Protein AF-A0AAD4SWA1-F1 (afdb_monomer_lite)

InterPro domains:
  IPR002677 Large ribosomal subunit protein bL32 [PF01783] (39-83)
  IPR002677 Lar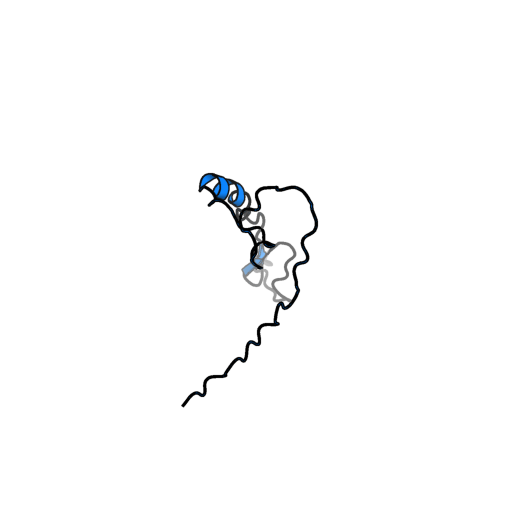ge ribosomal subunit protein bL32 [TIGR01031] (39-81)
  IPR011332 Zinc-binding ribosomal protein [SSF57829] (37-83)
  IPR051991 Mitochondrial ribosomal protein bL32 [PTHR21026] (27-91)

Structure (mmCIF, N/CA/C/O backbone):
data_AF-A0AAD4SWA1-F1
#
_entry.id   AF-A0AAD4SWA1-F1
#
loop_
_atom_site.group_PDB
_atom_site.id
_atom_site.type_symbol
_atom_site.label_atom_id
_atom_site.label_alt_id
_atom_site.label_comp_id
_atom_site.label_asym_id
_atom_site.label_entity_id
_atom_site.label_seq_id
_atom_site.pdbx_PDB_ins_code
_atom_site.Cartn_x
_atom_site.Cartn_y
_atom_site.Cartn_z
_atom_site.occupancy
_atom_site.B_iso_or_equiv
_atom_site.auth_seq_id
_atom_site.auth_comp_id
_atom_site.auth_asym_id
_atom_site.auth_atom_id
_atom_site.pdbx_PDB_model_num
ATOM 1 N N . MET A 1 1 ? -5.442 -50.191 11.252 1.00 45.78 1 MET A N 1
ATOM 2 C CA . MET A 1 1 ? -5.461 -50.221 12.730 1.00 45.78 1 MET A CA 1
ATOM 3 C C . MET A 1 1 ? -4.451 -49.189 13.230 1.00 45.78 1 MET A C 1
ATOM 5 O O . MET A 1 1 ? -3.260 -49.466 13.198 1.00 45.78 1 MET A O 1
ATOM 9 N N . ALA A 1 2 ? -4.876 -47.969 13.565 1.00 50.38 2 ALA A N 1
ATOM 10 C CA . ALA A 1 2 ? -3.969 -46.956 14.112 1.00 50.38 2 ALA A CA 1
ATOM 11 C C . ALA A 1 2 ? -3.865 -47.157 15.630 1.00 50.38 2 ALA A C 1
ATOM 13 O O . ALA A 1 2 ? -4.890 -47.229 16.304 1.00 50.38 2 ALA A O 1
ATOM 14 N N . ARG A 1 3 ? -2.645 -47.304 16.156 1.00 55.84 3 ARG A N 1
ATOM 15 C CA . ARG A 1 3 ? -2.396 -47.346 17.603 1.00 55.84 3 ARG A CA 1
ATOM 16 C C . ARG A 1 3 ? -2.485 -45.919 18.156 1.00 55.84 3 ARG A C 1
ATOM 18 O O . ARG A 1 3 ? -1.856 -45.041 17.562 1.00 55.84 3 ARG A O 1
ATOM 25 N N . PRO A 1 4 ? -3.222 -45.655 19.246 1.00 53.34 4 PRO A N 1
ATOM 26 C CA . PRO A 1 4 ? -3.132 -44.362 19.904 1.00 53.34 4 PRO A CA 1
ATOM 27 C C . PRO A 1 4 ? -1.759 -44.234 20.575 1.00 53.34 4 PRO A C 1
ATOM 29 O O . PRO A 1 4 ? -1.272 -45.167 21.209 1.00 53.34 4 PRO A O 1
ATOM 32 N N . ILE A 1 5 ? -1.122 -43.081 20.385 1.00 58.16 5 ILE A N 1
ATOM 33 C CA . ILE A 1 5 ? 0.096 -42.694 21.095 1.00 58.16 5 ILE A CA 1
ATOM 34 C C . ILE A 1 5 ? -0.359 -42.222 22.474 1.00 58.16 5 ILE A C 1
ATOM 36 O O . ILE A 1 5 ? -1.011 -41.185 22.601 1.00 58.16 5 ILE A O 1
ATOM 40 N N . GLU A 1 6 ? -0.069 -43.018 23.494 1.00 55.28 6 GLU A N 1
ATOM 41 C CA . GLU A 1 6 ? -0.313 -42.670 24.889 1.00 55.28 6 GLU A CA 1
ATOM 42 C C . GLU A 1 6 ? 0.702 -41.596 25.298 1.00 55.28 6 GLU A C 1
ATOM 44 O O . GLU A 1 6 ? 1.840 -41.883 25.664 1.00 55.28 6 GLU A O 1
ATOM 49 N N . ASN A 1 7 ? 0.311 -40.327 25.182 1.00 59.16 7 ASN A N 1
ATOM 50 C CA . ASN A 1 7 ? 1.099 -39.228 25.722 1.00 59.16 7 ASN A CA 1
ATOM 51 C C . ASN A 1 7 ? 0.938 -39.218 27.243 1.00 59.16 7 ASN A C 1
ATOM 53 O O . ASN A 1 7 ? -0.035 -38.697 27.789 1.00 59.16 7 ASN A O 1
ATOM 57 N N . GLN A 1 8 ? 1.917 -39.810 27.915 1.00 56.75 8 GLN A N 1
ATOM 58 C CA . GLN A 1 8 ? 2.072 -39.813 29.360 1.00 56.75 8 GLN A CA 1
ATOM 59 C C . GLN A 1 8 ? 2.473 -38.405 29.829 1.00 56.75 8 GLN A C 1
ATOM 61 O O . GLN A 1 8 ? 3.647 -38.085 30.002 1.00 56.75 8 GLN A O 1
ATOM 66 N N . PHE A 1 9 ? 1.486 -37.520 29.973 1.00 46.84 9 PHE A N 1
ATOM 67 C CA . PHE A 1 9 ? 1.685 -36.195 30.554 1.00 46.84 9 PHE A CA 1
ATOM 68 C C . PHE A 1 9 ? 1.709 -36.341 32.079 1.00 46.84 9 PHE A C 1
ATOM 70 O O . PHE A 1 9 ? 0.682 -36.271 32.751 1.00 46.84 9 PHE A O 1
ATOM 77 N N . VAL A 1 10 ? 2.889 -36.637 32.622 1.00 52.16 10 VAL A N 1
ATOM 78 C CA . VAL A 1 10 ? 3.119 -36.671 34.069 1.00 52.16 10 VAL A CA 1
ATOM 79 C C . VAL A 1 10 ? 3.051 -35.234 34.584 1.00 52.16 10 VAL A C 1
ATOM 81 O O . VAL A 1 10 ? 3.881 -34.399 34.228 1.00 52.16 10 VAL A O 1
ATOM 84 N N . LEU A 1 11 ? 2.038 -34.935 35.396 1.00 50.12 11 LEU A N 1
ATOM 85 C CA . LEU A 1 11 ? 1.949 -33.684 36.144 1.00 50.12 11 LEU A CA 1
ATOM 86 C C . LEU A 1 11 ? 3.028 -33.690 37.241 1.00 50.12 11 LEU A C 1
ATOM 88 O O . LEU A 1 11 ? 3.054 -34.632 38.036 1.00 50.12 11 LEU A O 1
ATOM 92 N N . PRO A 1 12 ? 3.904 -32.674 37.326 1.00 57.72 12 PRO A N 1
ATOM 93 C CA . PRO A 1 12 ? 4.795 -32.523 38.467 1.00 57.72 12 PRO A CA 1
ATOM 94 C C . PRO A 1 12 ? 3.960 -32.221 39.715 1.00 57.72 12 PRO A C 1
ATOM 96 O O . PRO A 1 12 ? 3.215 -31.239 39.739 1.00 57.72 12 PRO A O 1
ATOM 99 N N . GLY A 1 13 ? 4.071 -33.081 40.728 1.00 47.00 13 GLY A N 1
ATOM 100 C CA . GLY A 1 13 ? 3.452 -32.881 42.034 1.00 47.00 13 GLY A CA 1
ATOM 101 C C . GLY A 1 13 ? 3.840 -31.526 42.624 1.00 47.00 13 GLY A C 1
ATOM 102 O O . GLY A 1 13 ? 5.007 -31.136 42.606 1.00 47.00 13 GLY A O 1
ATOM 103 N N . CYS A 1 14 ? 2.848 -30.792 43.120 1.00 42.66 14 CYS A N 1
ATOM 104 C CA . CYS A 1 14 ? 3.068 -29.635 43.979 1.00 42.66 14 CYS A CA 1
ATOM 105 C C . CYS A 1 14 ? 2.842 -30.062 45.428 1.00 42.66 14 CYS A C 1
ATOM 107 O O . CYS A 1 14 ? 1.862 -29.668 46.050 1.00 42.66 14 CYS A O 1
ATOM 109 N N . ASP A 1 15 ? 3.767 -30.858 45.956 1.00 48.94 15 ASP A N 1
ATOM 110 C CA . ASP A 1 15 ? 3.900 -31.061 47.395 1.00 48.94 15 ASP A CA 1
ATOM 111 C C . ASP A 1 15 ? 4.808 -29.942 47.921 1.00 48.94 15 ASP A C 1
ATOM 113 O O . ASP A 1 15 ? 6.027 -30.091 48.006 1.00 48.94 15 ASP A O 1
ATOM 117 N N . ARG A 1 16 ? 4.242 -28.765 48.199 1.00 50.38 16 ARG A N 1
ATOM 118 C CA . ARG A 1 16 ? 4.911 -27.760 49.037 1.00 50.38 16 ARG A CA 1
ATOM 119 C C . ARG A 1 16 ? 3.915 -27.229 50.052 1.00 50.38 16 ARG A C 1
ATOM 121 O O . ARG A 1 16 ? 3.079 -26.386 49.743 1.00 50.38 16 ARG A O 1
ATOM 128 N N . GLU A 1 17 ? 4.046 -27.800 51.242 1.00 50.53 17 GLU A N 1
ATOM 129 C CA . GLU A 1 17 ? 3.503 -27.372 52.526 1.00 50.53 17 GLU A CA 1
ATOM 130 C C . GLU A 1 17 ? 3.455 -25.837 52.618 1.00 50.53 17 GLU A C 1
ATOM 132 O O . GLU A 1 17 ? 4.463 -25.157 52.399 1.00 50.53 17 GLU A O 1
ATOM 137 N N . MET A 1 18 ? 2.277 -25.291 52.924 1.00 51.50 18 MET A N 1
ATOM 138 C CA . MET A 1 18 ? 2.086 -23.865 53.172 1.00 51.50 18 MET A CA 1
ATOM 139 C C . MET A 1 18 ? 2.153 -23.619 54.680 1.00 51.50 18 MET A C 1
ATOM 141 O O . MET A 1 18 ? 1.178 -23.848 55.389 1.00 51.50 18 MET A O 1
ATOM 145 N N . GLU A 1 19 ? 3.310 -23.166 55.162 1.00 51.88 19 GLU A N 1
ATOM 146 C CA . GLU A 1 19 ? 3.427 -22.565 56.491 1.00 51.88 19 GLU A CA 1
ATOM 147 C C . GLU A 1 19 ? 2.903 -21.124 56.415 1.00 51.88 19 GLU A C 1
ATOM 149 O O . GLU A 1 19 ? 3.330 -20.320 55.582 1.00 51.88 19 GLU A O 1
ATOM 154 N N . SER A 1 20 ? 1.899 -20.841 57.235 1.00 63.94 20 SER A N 1
ATOM 155 C CA . SER A 1 20 ? 1.229 -19.553 57.379 1.00 63.94 20 SER A CA 1
ATOM 156 C C . SER A 1 20 ? 2.048 -18.603 58.255 1.00 63.94 20 SER A C 1
ATOM 158 O O . SER A 1 20 ? 2.253 -18.920 59.424 1.00 63.94 20 SER A O 1
ATOM 160 N N . ASP A 1 21 ? 2.430 -17.435 57.727 1.00 44.50 21 ASP A N 1
ATOM 161 C CA . ASP A 1 21 ? 2.923 -16.303 58.528 1.00 44.50 21 ASP A CA 1
ATOM 162 C C . ASP A 1 21 ? 2.444 -14.950 57.952 1.00 44.50 21 ASP A C 1
ATOM 164 O O . ASP A 1 21 ? 2.387 -14.723 56.737 1.00 44.50 21 ASP A O 1
ATOM 168 N N . ASP A 1 22 ? 2.025 -14.090 58.872 1.00 56.94 22 ASP A N 1
ATOM 169 C CA . ASP A 1 22 ? 1.121 -12.940 58.796 1.00 56.94 22 ASP A CA 1
ATOM 170 C C . ASP A 1 22 ? 1.501 -11.788 57.844 1.00 56.94 22 ASP A C 1
ATOM 172 O O . ASP A 1 22 ? 2.395 -11.019 58.194 1.00 56.94 22 ASP A O 1
ATOM 176 N N . ARG A 1 23 ? 0.759 -11.524 56.739 1.00 47.53 23 ARG A N 1
ATOM 177 C CA . ARG A 1 23 ? 0.741 -10.206 56.029 1.00 47.53 23 ARG A CA 1
ATOM 178 C C . ARG A 1 23 ? -0.564 -9.916 55.255 1.00 47.53 23 ARG A C 1
ATOM 180 O O . ARG A 1 23 ? -0.833 -10.548 54.246 1.00 47.53 23 ARG A O 1
ATOM 187 N N . ILE A 1 24 ? -1.287 -8.878 55.702 1.00 55.78 24 ILE A N 1
ATOM 188 C CA . ILE A 1 24 ? -2.260 -8.007 54.992 1.00 55.78 24 ILE A CA 1
ATOM 189 C C . ILE A 1 24 ? -3.233 -8.705 54.016 1.00 55.78 24 ILE A C 1
ATOM 191 O O . ILE A 1 24 ? -2.909 -8.959 52.857 1.00 55.78 24 ILE A O 1
ATOM 195 N N . GLU A 1 25 ? -4.489 -8.864 54.446 1.00 52.62 25 GLU A N 1
ATOM 196 C CA . GLU A 1 25 ? -5.616 -9.276 53.599 1.00 52.62 25 GLU A CA 1
ATOM 197 C C . GLU A 1 25 ? -5.998 -8.179 52.588 1.00 52.62 25 GLU A C 1
ATOM 199 O O . GLU A 1 25 ? -6.886 -7.351 52.798 1.00 52.62 25 GLU A O 1
ATOM 204 N N . VAL A 1 26 ? -5.326 -8.177 51.443 1.00 59.22 26 VAL A N 1
ATOM 205 C CA . VAL A 1 26 ? -5.907 -7.667 50.196 1.00 59.22 26 VAL A CA 1
ATOM 206 C C . VAL A 1 26 ? -6.865 -8.752 49.691 1.00 59.22 26 VAL A C 1
ATOM 208 O O . VAL A 1 26 ? -6.468 -9.917 49.692 1.00 59.22 26 VAL A O 1
ATOM 211 N N . PRO A 1 27 ? -8.109 -8.442 49.272 1.00 48.16 27 PRO A N 1
ATOM 212 C CA . PRO A 1 27 ? -9.035 -9.464 48.805 1.00 48.16 27 PRO A CA 1
ATOM 213 C C . PRO A 1 27 ? -8.480 -10.066 47.514 1.00 48.16 27 PRO A C 1
ATOM 215 O O . PRO A 1 27 ? -8.619 -9.506 46.423 1.00 48.16 27 PRO A O 1
ATOM 218 N N . THR A 1 28 ? -7.813 -11.206 47.660 1.00 54.03 28 THR A N 1
ATOM 219 C CA . THR A 1 28 ? -7.331 -12.041 46.571 1.00 54.03 28 THR A CA 1
ATOM 220 C C . THR A 1 28 ? -8.564 -12.611 45.892 1.00 54.03 28 THR A C 1
ATOM 222 O O . THR A 1 28 ? -9.082 -13.663 46.263 1.00 54.03 28 THR A O 1
ATOM 225 N N . PHE A 1 29 ? -9.082 -11.886 44.896 1.00 54.31 29 PHE A N 1
ATOM 226 C CA . PHE A 1 29 ? -9.875 -12.511 43.845 1.00 54.31 29 PHE A CA 1
ATOM 227 C C . PHE A 1 29 ? -9.099 -13.766 43.430 1.00 54.31 29 PHE A C 1
ATOM 229 O O . PHE A 1 29 ? -7.886 -13.693 43.285 1.00 54.31 29 PHE A O 1
ATOM 236 N N . GLY A 1 30 ? -9.754 -14.923 43.353 1.00 58.34 30 GLY A N 1
ATOM 237 C CA . GLY A 1 30 ? -9.090 -16.180 43.021 1.00 58.34 30 GLY A CA 1
ATOM 238 C C . GLY A 1 30 ? -8.500 -16.102 41.620 1.00 58.34 30 GLY A C 1
ATOM 239 O O . GLY A 1 30 ? -9.185 -16.362 40.631 1.00 58.34 30 GLY A O 1
ATOM 240 N N . ILE A 1 31 ? -7.243 -15.701 41.536 1.00 59.28 31 ILE A N 1
ATOM 241 C CA . ILE A 1 31 ? -6.463 -15.725 40.322 1.00 59.28 31 ILE A CA 1
ATOM 242 C C . ILE A 1 31 ? -5.260 -16.611 40.669 1.00 59.28 31 ILE A C 1
ATOM 244 O O . ILE A 1 31 ? -4.516 -16.361 41.613 1.00 59.28 31 ILE A O 1
ATOM 248 N N . GLY A 1 32 ? -5.225 -17.785 40.049 1.00 57.84 32 GLY A N 1
ATOM 249 C CA . GLY A 1 32 ? -4.322 -18.863 40.436 1.00 57.84 32 GLY A CA 1
ATOM 250 C C . GLY A 1 32 ? -4.323 -19.964 39.391 1.00 57.84 32 GLY A C 1
ATOM 251 O O . GLY A 1 32 ? -4.580 -21.126 39.686 1.00 57.84 32 GLY A O 1
ATOM 252 N N . GLY A 1 33 ? -4.104 -19.576 38.138 1.00 66.75 33 GLY A N 1
ATOM 253 C CA . GLY A 1 33 ? -3.867 -20.492 37.029 1.00 66.75 33 GLY A CA 1
ATOM 254 C C . GLY A 1 33 ? -2.830 -19.882 36.098 1.00 66.75 33 GLY A C 1
ATOM 255 O O . GLY A 1 33 ? -2.809 -18.668 35.917 1.00 66.75 33 GLY A O 1
ATOM 256 N N . SER A 1 34 ? -1.989 -20.705 35.469 1.00 65.44 34 SER A N 1
ATOM 257 C CA . SER A 1 34 ? -0.883 -20.298 34.574 1.00 65.44 34 SER A CA 1
ATOM 258 C C . SER A 1 34 ? -1.266 -19.352 33.415 1.00 65.44 34 SER A C 1
ATOM 260 O O . SER A 1 34 ? -0.396 -18.832 32.721 1.00 65.44 34 SER A O 1
ATOM 262 N N . MET A 1 35 ? -2.561 -19.092 33.217 1.00 61.22 35 MET A N 1
ATOM 263 C CA . MET A 1 35 ? -3.127 -18.115 32.284 1.00 61.22 35 MET A CA 1
ATOM 264 C C . MET A 1 35 ? -3.072 -16.658 32.780 1.00 61.22 35 MET A C 1
ATOM 266 O O . MET A 1 35 ? -3.267 -15.740 31.987 1.00 61.22 35 MET A O 1
ATOM 270 N N . GLU A 1 36 ? -2.813 -16.433 34.066 1.00 64.50 36 GLU A N 1
ATOM 271 C CA . GLU A 1 36 ? -2.825 -15.114 34.709 1.00 64.50 36 GLU A CA 1
ATOM 272 C C . GLU A 1 36 ? -1.625 -14.225 34.350 1.00 64.50 36 GLU A C 1
ATOM 274 O O . GLU A 1 36 ? -1.736 -13.001 34.326 1.00 64.50 36 GLU A O 1
ATOM 279 N N . LEU A 1 37 ? -0.492 -14.830 33.985 1.00 69.94 37 LEU A N 1
ATOM 280 C CA . LEU A 1 37 ? 0.707 -14.095 33.566 1.00 69.94 37 LEU A CA 1
ATOM 281 C C . LEU A 1 37 ? 0.582 -13.494 32.154 1.00 69.94 37 LEU A C 1
ATOM 283 O O . LEU A 1 37 ? 1.423 -12.695 31.743 1.00 69.94 37 LEU A O 1
ATOM 287 N N . MET A 1 38 ? -0.466 -13.854 31.405 1.00 79.19 38 MET A N 1
ATOM 288 C CA . MET A 1 38 ? -0.737 -13.312 30.077 1.00 79.19 38 MET A CA 1
ATOM 289 C C . MET A 1 38 ? -1.825 -12.242 30.163 1.00 79.19 38 MET A C 1
ATOM 291 O O . MET A 1 38 ? -2.956 -12.509 30.559 1.00 79.19 38 MET A O 1
ATOM 295 N N . ALA A 1 39 ? -1.520 -11.017 29.734 1.00 85.62 39 ALA A N 1
ATOM 296 C CA . ALA A 1 39 ? -2.523 -9.961 29.658 1.00 85.62 39 ALA A CA 1
ATOM 297 C C . ALA A 1 39 ? -3.603 -10.313 28.613 1.00 85.62 39 ALA A C 1
ATOM 299 O O . ALA A 1 39 ? -3.379 -10.225 27.403 1.00 85.62 39 ALA A O 1
ATOM 300 N N . VAL A 1 40 ? -4.797 -10.693 29.077 1.00 87.38 40 VAL A N 1
ATOM 301 C CA . VAL A 1 40 ? -5.953 -11.005 28.220 1.00 87.38 40 VAL A CA 1
ATOM 302 C C . VAL A 1 40 ? -6.822 -9.754 28.015 1.00 87.38 40 VAL A C 1
ATOM 304 O O . VAL A 1 40 ? -7.069 -9.002 28.964 1.00 87.38 40 VAL A O 1
ATOM 307 N N . PRO A 1 41 ? -7.355 -9.502 26.802 1.00 90.12 41 PRO A N 1
ATOM 308 C CA . PRO A 1 41 ? -8.311 -8.422 26.580 1.00 90.12 41 PRO A CA 1
ATOM 309 C C . PRO A 1 41 ? -9.543 -8.540 27.491 1.00 90.12 41 PRO A C 1
ATOM 311 O O . PRO A 1 41 ? -10.370 -9.432 27.327 1.00 90.12 41 PRO A O 1
ATOM 314 N N . LYS A 1 42 ? -9.715 -7.589 28.418 1.00 89.62 42 LYS A N 1
ATOM 315 C CA . LYS A 1 42 ? -10.845 -7.589 29.368 1.00 89.62 42 LYS A CA 1
ATOM 316 C C . LYS A 1 42 ? -12.204 -7.312 28.713 1.00 89.62 42 LYS A C 1
ATOM 318 O O . LYS A 1 42 ? -13.233 -7.750 29.216 1.00 89.62 42 LYS A O 1
ATOM 323 N N . LYS A 1 43 ? -12.229 -6.536 27.622 1.00 94.19 43 LYS A N 1
ATOM 324 C CA . LYS A 1 43 ? -13.452 -6.131 26.906 1.00 94.19 43 LYS A CA 1
ATOM 325 C C . LYS A 1 43 ? -13.229 -6.144 25.397 1.00 94.19 43 LYS A C 1
ATOM 327 O O . LYS A 1 43 ? -12.173 -5.742 24.907 1.00 94.19 43 LYS A O 1
ATOM 332 N N . LYS A 1 44 ? -14.261 -6.539 24.647 1.00 94.62 44 LYS A N 1
ATOM 333 C CA . LYS A 1 44 ? -14.264 -6.469 23.180 1.00 94.62 44 LYS A CA 1
ATOM 334 C C . LYS A 1 44 ? -14.138 -5.016 22.711 1.00 94.62 44 LYS A C 1
ATOM 336 O O . LYS A 1 44 ? -14.807 -4.120 23.218 1.00 94.62 44 LYS A O 1
ATOM 341 N N . ILE A 1 45 ? -13.301 -4.785 21.704 1.00 95.50 45 ILE A N 1
ATOM 342 C CA . ILE A 1 45 ? -13.079 -3.450 21.136 1.00 95.50 45 ILE A CA 1
ATOM 343 C C . ILE A 1 45 ? -14.258 -3.056 20.225 1.00 95.50 45 ILE A C 1
ATOM 345 O O . ILE A 1 45 ? -14.702 -3.856 19.400 1.00 95.50 45 ILE A O 1
ATOM 349 N N . SER A 1 46 ? -14.750 -1.816 20.348 1.00 97.25 46 SER A N 1
ATOM 350 C CA . SER A 1 46 ? -15.840 -1.285 19.512 1.00 97.25 46 SER A CA 1
ATOM 351 C C . SER A 1 46 ? -15.424 -1.107 18.045 1.00 97.25 46 SER A C 1
ATOM 353 O O . SER A 1 46 ? -14.241 -0.933 17.735 1.00 97.25 46 SER A O 1
ATOM 355 N N . LYS A 1 47 ? -16.403 -1.101 17.122 1.00 97.00 47 LYS A N 1
ATOM 356 C CA . LYS A 1 47 ? -16.159 -0.897 15.678 1.00 97.00 47 LYS A CA 1
ATOM 357 C C . LYS A 1 47 ? -15.362 0.389 15.411 1.00 97.00 47 LYS A C 1
ATOM 359 O O . LYS A 1 47 ? -14.38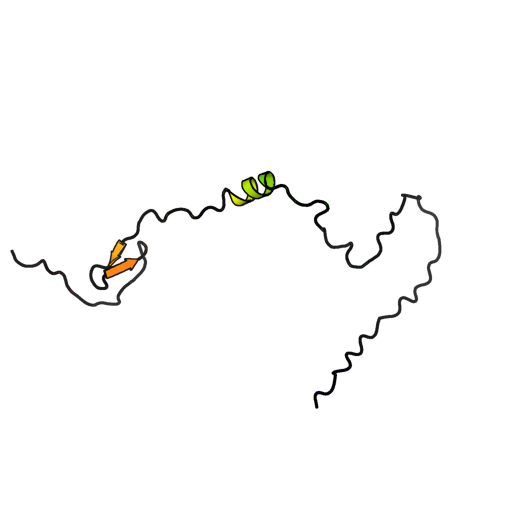8 0.346 14.670 1.00 97.00 47 LYS A O 1
ATOM 364 N N . PHE A 1 48 ? -15.703 1.483 16.096 1.00 97.25 48 PHE A N 1
ATOM 365 C CA . PHE A 1 48 ? -15.011 2.774 16.001 1.00 97.25 48 PHE A CA 1
ATOM 366 C C . PHE A 1 48 ? -13.528 2.693 16.404 1.00 97.25 48 PHE A C 1
ATOM 368 O O . PHE A 1 48 ? -12.649 3.066 15.631 1.00 97.25 48 PHE A O 1
ATOM 375 N N . ARG A 1 49 ? -13.219 2.108 17.571 1.00 95.94 49 ARG A N 1
ATOM 376 C CA . ARG A 1 49 ? -11.832 1.954 18.059 1.00 95.94 49 ARG A CA 1
ATOM 377 C C . ARG A 1 49 ? -11.003 0.981 17.214 1.00 95.94 49 ARG A C 1
ATOM 379 O O . ARG A 1 49 ? -9.778 1.084 17.149 1.00 95.94 49 ARG A O 1
ATOM 386 N N . ARG A 1 50 ? -11.650 0.006 16.570 1.00 96.31 50 ARG A N 1
ATOM 387 C CA . ARG A 1 50 ? -11.008 -0.847 15.559 1.00 96.31 50 ARG A CA 1
ATOM 388 C C . ARG A 1 50 ? -10.733 -0.062 14.274 1.00 96.31 50 ARG A C 1
ATOM 390 O O . ARG A 1 50 ? -9.638 -0.187 13.738 1.00 96.31 50 ARG A O 1
ATOM 397 N N . GLY A 1 51 ? -11.687 0.754 13.830 1.00 96.06 51 GLY A N 1
ATOM 398 C CA . GLY A 1 51 ? -11.578 1.615 12.654 1.00 96.06 51 GLY A CA 1
ATOM 399 C C . GLY A 1 51 ? -10.422 2.603 12.758 1.00 96.06 51 GLY A C 1
ATOM 400 O O . GLY A 1 51 ? -9.577 2.610 11.879 1.00 96.06 51 GLY A O 1
ATOM 401 N N . ILE A 1 52 ? -10.299 3.341 13.864 1.00 96.25 52 ILE A N 1
ATOM 402 C CA . ILE A 1 52 ? -9.201 4.310 14.056 1.00 96.25 52 ILE A CA 1
ATOM 403 C C . ILE A 1 52 ? -7.826 3.631 14.053 1.00 96.25 52 ILE A C 1
ATOM 405 O O . ILE A 1 52 ? -6.891 4.142 13.449 1.00 96.25 52 ILE A O 1
ATOM 409 N N . ARG A 1 53 ? -7.694 2.448 14.670 1.00 95.31 53 ARG A N 1
ATOM 410 C CA . ARG A 1 53 ? -6.424 1.698 14.643 1.00 95.31 53 ARG A CA 1
ATOM 411 C C . ARG A 1 53 ? -6.075 1.141 13.260 1.00 95.31 53 ARG A C 1
ATOM 413 O O . ARG A 1 53 ? -4.896 0.960 12.969 1.00 95.31 53 ARG A O 1
ATOM 420 N N . ASN A 1 54 ? -7.076 0.829 12.435 1.00 95.69 54 ASN A N 1
ATOM 421 C CA . ASN A 1 54 ? -6.879 0.233 11.110 1.00 95.69 54 ASN A CA 1
ATOM 422 C C . ASN A 1 54 ? -6.870 1.260 9.970 1.00 95.69 54 ASN A C 1
ATOM 424 O O . ASN A 1 54 ? -6.273 0.990 8.936 1.00 95.69 54 ASN A O 1
ATOM 428 N N . GLY A 1 55 ? -7.487 2.425 10.156 1.00 94.19 55 GLY A N 1
ATOM 429 C CA . GLY A 1 55 ? -7.570 3.506 9.176 1.00 94.19 55 GLY A CA 1
ATOM 430 C C . GLY A 1 55 ? -6.217 3.919 8.588 1.00 94.19 55 GLY A C 1
ATOM 431 O O . GLY A 1 55 ? -6.086 3.920 7.367 1.00 94.19 55 GLY A O 1
ATOM 432 N N . PRO A 1 56 ? -5.172 4.179 9.397 1.00 94.62 56 PRO A N 1
ATOM 433 C CA . PRO A 1 56 ? -3.867 4.574 8.863 1.00 94.62 56 PRO A CA 1
ATOM 434 C C . PRO A 1 56 ? -3.096 3.431 8.181 1.00 94.62 56 PRO A C 1
ATOM 436 O O . PRO A 1 56 ? -2.046 3.675 7.596 1.00 94.62 56 PRO A O 1
ATOM 439 N N . LYS A 1 57 ? -3.594 2.187 8.225 1.00 93.12 57 LYS A N 1
ATOM 440 C CA . LYS A 1 57 ? -2.974 1.021 7.569 1.00 93.12 57 LYS A CA 1
ATOM 441 C C . LYS A 1 57 ? -3.461 0.820 6.128 1.00 93.12 57 LYS A C 1
ATOM 443 O O . LYS A 1 57 ? -3.362 -0.283 5.597 1.00 93.12 57 LYS A O 1
ATOM 448 N N . ALA A 1 58 ? -4.022 1.856 5.510 1.00 92.81 58 ALA A N 1
ATOM 449 C CA . ALA A 1 58 ? -4.437 1.811 4.117 1.00 92.81 58 ALA A CA 1
ATOM 450 C C . ALA A 1 58 ? -3.233 1.591 3.188 1.00 92.81 58 ALA A C 1
ATOM 452 O O . ALA A 1 58 ? -2.124 2.071 3.442 1.00 92.81 58 ALA A O 1
ATOM 453 N N . LEU A 1 59 ? -3.469 0.876 2.088 1.00 91.31 59 LEU A N 1
ATOM 454 C CA . LEU A 1 59 ? -2.480 0.735 1.028 1.00 91.31 59 LEU A CA 1
ATOM 455 C C . LEU A 1 59 ? -2.245 2.110 0.396 1.00 91.31 59 LEU A C 1
ATOM 457 O O . LEU A 1 59 ? -3.167 2.724 -0.139 1.00 91.31 59 LEU A O 1
ATOM 461 N N . LYS A 1 60 ? -1.005 2.596 0.472 1.00 90.69 60 LYS A N 1
ATOM 462 C CA . LYS A 1 60 ? -0.597 3.823 -0.214 1.00 90.69 60 LYS A CA 1
ATOM 463 C C . LYS A 1 60 ? -0.478 3.517 -1.713 1.00 90.69 60 LYS A C 1
ATOM 465 O O . LYS A 1 60 ? 0.177 2.528 -2.051 1.00 90.69 60 LYS A O 1
ATOM 470 N N . PRO A 1 61 ? -1.073 4.320 -2.613 1.00 90.00 61 PRO A N 1
ATOM 471 C CA . PRO A 1 61 ? -0.879 4.126 -4.043 1.00 90.00 61 PRO A CA 1
ATOM 472 C C . PRO A 1 61 ? 0.596 4.344 -4.395 1.00 90.00 61 PRO A C 1
ATOM 474 O O . PRO A 1 61 ? 1.240 5.262 -3.885 1.00 90.00 61 PRO A O 1
ATOM 477 N N . ILE A 1 62 ? 1.136 3.488 -5.259 1.00 88.62 62 ILE A N 1
ATOM 478 C CA . ILE A 1 62 ? 2.520 3.599 -5.724 1.00 88.62 62 ILE A CA 1
ATOM 479 C C . ILE A 1 62 ? 2.568 4.737 -6.756 1.00 88.62 62 ILE A C 1
ATOM 481 O O . ILE A 1 62 ? 1.922 4.618 -7.796 1.00 88.62 62 ILE A O 1
ATOM 485 N N . PRO A 1 63 ? 3.308 5.833 -6.499 1.00 82.94 63 PRO A N 1
ATOM 486 C CA . PRO A 1 63 ? 3.191 7.067 -7.279 1.00 82.94 63 PRO A CA 1
ATOM 487 C C . PRO A 1 63 ? 3.791 6.960 -8.683 1.00 82.94 63 PRO A C 1
ATOM 489 O O . PRO A 1 63 ? 3.427 7.727 -9.568 1.00 82.94 63 PRO A O 1
ATOM 492 N N . VAL A 1 64 ? 4.720 6.023 -8.895 1.00 84.38 64 VAL A N 1
ATOM 493 C CA . VAL A 1 64 ? 5.449 5.896 -10.156 1.00 84.38 64 VAL A CA 1
ATOM 494 C C . VAL A 1 64 ? 5.592 4.423 -10.514 1.00 84.38 64 VAL A C 1
ATOM 496 O O . VAL A 1 64 ? 6.345 3.681 -9.884 1.00 84.38 64 VAL A O 1
ATOM 499 N N . ILE A 1 65 ? 4.864 4.014 -11.550 1.00 89.62 65 ILE A N 1
ATOM 500 C CA . ILE A 1 65 ? 4.981 2.705 -12.190 1.00 89.62 65 ILE A CA 1
ATOM 501 C C . ILE A 1 65 ? 5.461 2.911 -13.627 1.00 89.62 65 ILE A C 1
ATOM 503 O O . ILE A 1 65 ? 4.842 3.640 -14.399 1.00 89.62 65 ILE A O 1
ATOM 507 N N . ILE A 1 66 ? 6.585 2.296 -13.994 1.00 87.06 66 ILE A N 1
ATOM 508 C CA . ILE A 1 66 ? 7.174 2.442 -15.331 1.00 87.06 66 ILE A CA 1
ATOM 509 C C . ILE A 1 66 ? 6.993 1.149 -16.123 1.00 87.06 66 ILE A C 1
ATOM 511 O O . ILE A 1 66 ? 7.165 0.051 -15.596 1.00 87.06 66 ILE A O 1
ATOM 515 N N . 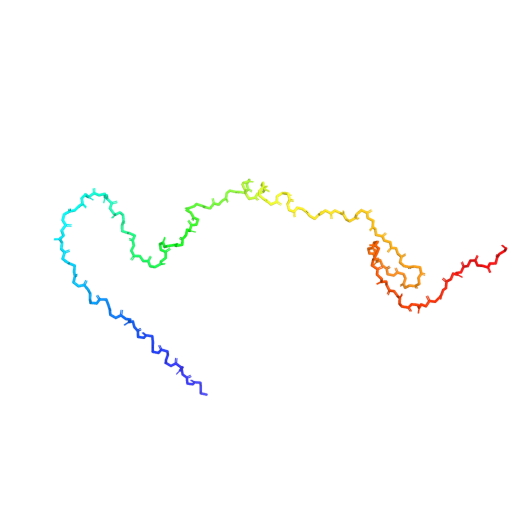ARG A 1 67 ? 6.654 1.260 -17.409 1.00 86.88 67 ARG A N 1
ATOM 516 C CA . ARG A 1 67 ? 6.639 0.110 -18.322 1.00 86.88 67 ARG A CA 1
ATOM 517 C C . ARG A 1 67 ? 8.031 -0.073 -18.903 1.00 86.88 67 ARG A C 1
ATOM 519 O O . ARG A 1 67 ? 8.652 0.884 -19.367 1.00 86.88 67 ARG A O 1
ATOM 526 N N . CYS A 1 68 ? 8.551 -1.291 -18.862 1.00 86.12 68 CYS A N 1
ATOM 527 C CA . CYS A 1 68 ? 9.796 -1.587 -19.551 1.00 86.12 68 CYS A CA 1
ATOM 528 C C . CYS A 1 68 ? 9.580 -1.537 -21.066 1.00 86.12 68 CYS A C 1
ATOM 530 O O . CYS A 1 68 ? 8.634 -2.131 -21.575 1.00 86.12 68 CYS A O 1
ATOM 532 N N . ARG A 1 69 ? 10.491 -0.873 -21.781 1.00 81.44 69 ARG A N 1
ATOM 533 C CA . ARG A 1 69 ? 10.415 -0.722 -23.240 1.00 81.44 69 ARG A CA 1
ATOM 534 C C . ARG A 1 69 ? 10.634 -2.034 -24.010 1.00 81.44 69 ARG A C 1
ATOM 536 O O . ARG A 1 69 ? 10.119 -2.151 -25.106 1.00 81.44 69 ARG A O 1
ATOM 543 N N . GLY A 1 70 ? 11.349 -3.006 -23.432 1.00 80.12 70 GLY A N 1
ATOM 544 C CA . GLY A 1 70 ? 11.600 -4.317 -24.052 1.00 80.12 70 GLY A CA 1
ATOM 545 C C . GLY A 1 70 ? 10.552 -5.380 -23.694 1.00 80.12 70 GLY A C 1
ATOM 546 O O . GLY A 1 70 ? 9.897 -5.919 -24.572 1.00 80.12 70 GLY A O 1
ATOM 547 N N . CYS A 1 71 ? 10.349 -5.666 -22.396 1.00 82.81 71 CYS A N 1
ATOM 548 C CA . CYS A 1 71 ? 9.418 -6.717 -21.935 1.00 82.81 71 CYS A CA 1
ATOM 549 C C . CYS A 1 71 ? 7.944 -6.272 -21.860 1.00 82.81 71 CYS A C 1
ATOM 551 O O . CYS A 1 71 ? 7.076 -7.102 -21.601 1.00 82.81 71 CYS A O 1
ATOM 553 N N . GLY A 1 72 ? 7.651 -4.968 -21.919 1.00 82.00 72 GLY A N 1
ATOM 554 C CA . GLY A 1 72 ? 6.313 -4.419 -21.657 1.00 82.00 72 GLY A CA 1
ATOM 555 C C . GLY A 1 72 ? 5.824 -4.538 -20.201 1.00 82.00 72 GLY A C 1
ATOM 556 O O . GLY A 1 72 ? 4.830 -3.908 -19.838 1.00 82.00 72 GLY A O 1
ATOM 557 N N . ARG A 1 73 ? 6.518 -5.294 -19.333 1.00 87.56 73 ARG A N 1
ATOM 558 C CA . ARG A 1 73 ? 6.141 -5.481 -17.921 1.00 87.56 73 ARG A CA 1
ATOM 559 C C . ARG A 1 73 ? 6.263 -4.176 -17.134 1.00 87.56 73 ARG A C 1
ATOM 561 O O . ARG A 1 73 ? 7.181 -3.378 -17.347 1.00 87.56 73 ARG A O 1
ATOM 568 N N . VAL A 1 74 ? 5.341 -3.990 -16.194 1.00 89.00 74 VAL A N 1
ATOM 569 C CA . VAL A 1 74 ? 5.360 -2.882 -15.236 1.00 89.00 74 VAL A CA 1
ATOM 570 C C . VAL A 1 74 ? 6.398 -3.174 -14.158 1.00 89.00 74 VAL A C 1
ATOM 572 O O . VAL A 1 74 ? 6.427 -4.266 -13.596 1.00 89.00 74 VAL A O 1
ATOM 575 N N . LYS A 1 75 ? 7.248 -2.193 -13.872 1.00 88.31 75 LYS A N 1
ATOM 576 C CA . LYS A 1 7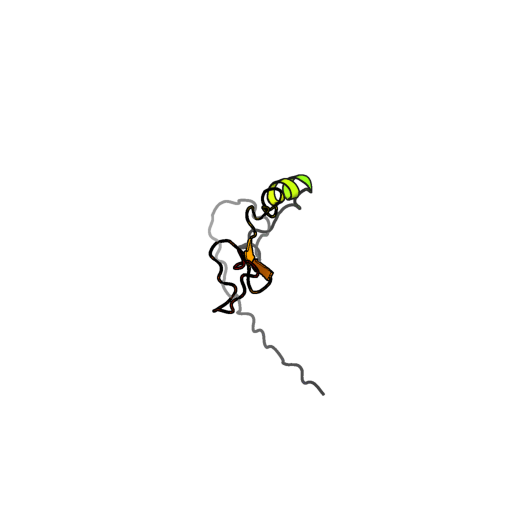5 ? 8.288 -2.272 -12.848 1.00 88.31 75 LYS A CA 1
ATOM 577 C C . L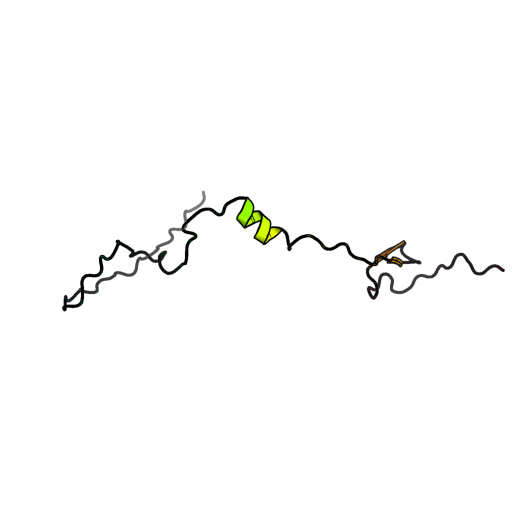YS A 1 75 ? 8.323 -0.996 -12.009 1.00 88.31 75 LYS A C 1
ATOM 579 O O . LYS A 1 75 ? 7.861 0.062 -12.444 1.00 88.31 75 LYS A O 1
ATOM 584 N N . LEU A 1 76 ? 8.897 -1.103 -10.814 1.00 89.25 76 LEU A N 1
ATOM 585 C CA . LEU A 1 76 ? 9.235 0.053 -9.987 1.00 89.25 76 LEU A CA 1
ATOM 586 C C . LEU A 1 76 ? 10.453 0.794 -10.564 1.00 89.25 76 LEU A C 1
ATOM 588 O O . LEU A 1 76 ? 11.293 0.174 -11.233 1.00 89.25 76 LEU A O 1
ATOM 592 N N . PRO A 1 77 ? 10.579 2.111 -10.320 1.00 86.19 77 PRO A N 1
ATOM 593 C CA . PRO A 1 77 ? 11.811 2.828 -10.622 1.00 86.19 77 PRO A CA 1
ATOM 594 C C . PRO A 1 77 ? 12.967 2.147 -9.878 1.00 86.19 77 PRO A C 1
ATOM 596 O O . PRO A 1 77 ? 12.830 1.774 -8.718 1.00 86.19 77 PRO A O 1
ATOM 599 N N . HIS A 1 78 ? 14.082 1.930 -10.573 1.00 83.38 78 HIS A N 1
ATOM 600 C CA . HIS A 1 78 ? 15.267 1.192 -10.099 1.00 83.38 78 HIS A CA 1
ATOM 601 C C . HIS A 1 78 ? 15.140 -0.336 -9.983 1.00 83.38 78 HIS A C 1
ATOM 603 O O . HIS A 1 78 ? 16.137 -0.995 -9.702 1.00 83.38 78 HIS A O 1
ATOM 609 N N . PHE A 1 79 ? 13.987 -0.934 -10.301 1.00 84.56 79 PHE A N 1
ATOM 610 C CA . PHE A 1 79 ? 13.909 -2.382 -10.511 1.00 84.56 79 PHE A CA 1
ATOM 611 C C . PHE A 1 79 ? 14.362 -2.768 -11.930 1.00 84.56 79 PHE A C 1
ATOM 613 O O . PHE A 1 79 ? 14.057 -2.108 -12.937 1.00 84.56 79 PHE A O 1
ATOM 620 N N . PHE A 1 80 ? 15.085 -3.876 -12.019 1.00 84.25 80 PHE A N 1
ATOM 621 C CA . PHE A 1 80 ? 15.576 -4.453 -13.266 1.00 84.25 80 PHE A CA 1
ATOM 622 C C . PHE A 1 80 ? 14.520 -5.409 -13.871 1.00 84.25 80 PHE A C 1
ATOM 624 O O . PHE A 1 80 ? 14.078 -6.316 -13.178 1.00 84.25 80 PHE A O 1
ATOM 631 N N . CYS A 1 81 ? 14.070 -5.199 -15.130 1.00 81.62 81 CYS A N 1
ATOM 632 C CA . CYS A 1 81 ? 13.125 -6.126 -15.819 1.00 81.62 81 CYS A CA 1
ATOM 633 C C . CYS A 1 81 ? 13.831 -7.124 -16.745 1.00 81.62 81 CYS A C 1
ATOM 635 O O . CYS A 1 81 ? 13.370 -8.253 -16.876 1.00 81.62 81 CYS A O 1
ATOM 637 N N . CYS A 1 82 ? 14.886 -6.710 -17.453 1.00 77.44 82 CYS A N 1
ATOM 638 C CA . CYS A 1 82 ? 15.475 -7.502 -18.535 1.00 77.44 82 CYS A CA 1
ATOM 639 C C . CYS A 1 82 ? 16.990 -7.362 -18.536 1.00 77.44 82 CYS A C 1
ATOM 641 O O . CYS A 1 82 ? 17.487 -6.237 -18.535 1.00 77.44 82 CYS A O 1
ATOM 643 N N . SER A 1 83 ? 17.691 -8.486 -18.674 1.00 65.81 83 SER A N 1
ATOM 644 C CA . SER A 1 83 ? 19.146 -8.568 -18.873 1.00 65.81 83 SER A CA 1
ATOM 645 C C . SER A 1 83 ? 19.616 -8.278 -20.296 1.00 65.81 83 SER A C 1
ATOM 647 O O . SER A 1 83 ? 20.719 -8.656 -20.667 1.00 65.81 83 SER A O 1
ATOM 649 N N . GLY A 1 84 ? 18.802 -7.559 -21.068 1.00 59.75 84 GLY A N 1
ATOM 650 C CA . GLY A 1 84 ? 19.036 -7.270 -22.476 1.00 59.75 84 GLY A CA 1
ATOM 651 C C . GLY A 1 84 ? 18.146 -8.113 -23.378 1.00 59.75 84 GLY A C 1
ATOM 652 O O . GLY A 1 84 ? 18.394 -9.291 -23.569 1.00 59.75 84 GLY A O 1
ATOM 653 N N . GLU A 1 85 ? 17.144 -7.472 -23.975 1.00 53.84 85 GLU A N 1
ATOM 654 C CA . GLU A 1 85 ? 16.835 -7.706 -25.383 1.00 53.84 85 GLU A CA 1
ATOM 655 C C . GLU A 1 85 ? 16.252 -6.421 -25.978 1.00 53.84 85 GLU A C 1
ATOM 657 O O . GLU A 1 85 ? 15.504 -5.680 -25.332 1.00 53.84 85 GLU A O 1
ATOM 662 N N . ARG A 1 86 ? 16.779 -6.097 -27.156 1.00 62.97 86 ARG A N 1
ATOM 663 C CA . ARG A 1 86 ? 16.765 -4.802 -27.833 1.00 62.97 86 ARG A CA 1
ATOM 664 C C . ARG A 1 86 ? 15.454 -4.617 -28.592 1.00 62.97 86 ARG A C 1
ATOM 666 O O . ARG A 1 86 ? 14.892 -5.577 -29.098 1.00 62.97 86 ARG A O 1
ATOM 673 N N . GLY A 1 87 ? 15.036 -3.367 -28.750 1.00 52.03 87 GLY A N 1
ATOM 674 C CA . GLY A 1 87 ? 13.983 -3.005 -29.690 1.00 52.03 87 GLY A CA 1
ATOM 675 C C . GLY A 1 87 ? 13.483 -1.593 -29.441 1.00 52.03 87 GLY A C 1
ATOM 676 O O . GLY A 1 87 ? 12.472 -1.407 -28.774 1.00 52.03 87 GLY A O 1
ATOM 677 N N . MET A 1 88 ? 14.202 -0.591 -29.946 1.00 51.00 88 MET A N 1
ATOM 678 C CA . MET A 1 88 ? 13.581 0.698 -30.245 1.00 51.00 88 MET A CA 1
ATOM 679 C C . MET A 1 88 ? 12.957 0.579 -31.643 1.00 51.00 88 MET A C 1
ATOM 681 O O . MET A 1 88 ? 13.713 0.488 -32.606 1.00 51.00 88 MET A O 1
ATOM 685 N N . PRO A 1 89 ? 11.623 0.569 -31.814 1.00 55.03 89 PRO A N 1
ATOM 686 C CA . PRO A 1 89 ? 11.031 0.869 -33.109 1.00 55.03 89 PRO A CA 1
ATOM 687 C C . PRO A 1 89 ? 10.996 2.397 -33.241 1.00 55.03 89 PRO A C 1
ATOM 689 O O . PRO A 1 89 ? 10.016 3.032 -32.859 1.00 55.03 89 PRO A O 1
ATOM 692 N N . GLY A 1 90 ? 12.101 3.011 -33.667 1.00 53.62 90 GLY A N 1
ATOM 693 C CA . GLY A 1 90 ? 12.151 4.475 -33.766 1.00 53.62 90 GLY A CA 1
ATOM 694 C C . GLY A 1 90 ? 13.395 5.107 -34.383 1.00 53.62 90 GLY A C 1
ATOM 695 O O . GLY A 1 90 ? 13.475 6.326 -34.400 1.00 53.62 90 GLY A O 1
ATOM 696 N N . GLU A 1 91 ? 14.345 4.328 -34.900 1.00 48.62 91 GLU A N 1
ATOM 697 C CA . GLU A 1 91 ? 15.525 4.854 -35.600 1.00 48.62 91 GLU A CA 1
ATOM 698 C C . GLU A 1 91 ? 15.311 4.759 -37.121 1.00 48.62 91 GLU A C 1
ATOM 700 O O . GLU A 1 91 ? 15.900 3.925 -37.796 1.00 48.62 91 GLU A O 1
ATOM 705 N N . GLN A 1 92 ? 14.374 5.561 -37.637 1.00 47.12 92 GLN A N 1
ATOM 706 C CA . GLN A 1 92 ? 14.238 5.919 -39.057 1.00 47.12 92 GLN A CA 1
ATOM 707 C C . GLN A 1 92 ? 13.607 7.319 -39.155 1.00 47.12 92 GLN A C 1
ATOM 709 O O . GLN A 1 92 ? 12.396 7.441 -39.335 1.00 47.12 92 GLN A O 1
ATOM 714 N N . ASN A 1 93 ? 14.421 8.361 -38.977 1.00 37.81 93 ASN A N 1
ATOM 715 C CA . ASN A 1 93 ? 14.575 9.504 -39.892 1.00 37.81 93 ASN A CA 1
ATOM 716 C C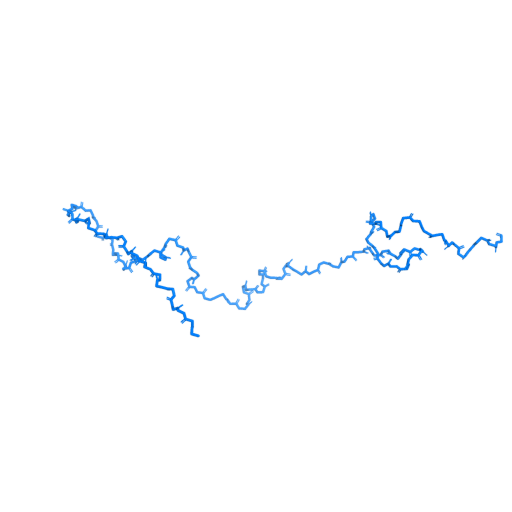 . ASN A 1 93 ? 15.758 10.351 -39.414 1.00 37.81 93 ASN A C 1
ATOM 718 O O . ASN A 1 93 ? 15.710 10.792 -38.244 1.00 37.81 93 ASN A O 1
#

Sequence (93 aa):
MARPIENQFVLPGCDREMESDDRIEVPTFGIGGSMELMAVPKKKISKFRRGIRNGPKALKPIPVIIRCRGCGRVKLPHFFCCSGERGMPGEQN

Foldseek 3Di:
DDDDDPPPPDDPDPPDDDDDDDDDDDPPPPDDDPCNVDDDPPDDDDPVRVCVVCVVVDDDDDPDWDQDPPPRDIDDVVDDDDPDDDDDPPPDD

Organism: NCBI:txid357466

pLDDT: mean 71.25, std 18.43, range [37.81, 97.25]

Secondary structure (DSSP, 8-state):
-PPP------PPP-------------------STTTTS---SSPPPHHHHHHHHGGGPPPPPS--EE-TTT--EE-TT----S-----TT---

Radius of gyration: 33.05 Å; chains: 1; bounding box: 35×60×99 Å